Protein AF-A0A2A3XPR5-F1 (afdb_monomer_lite)

Sequence (149 aa):
MEDESQNAAEVVTDEPSGTPIRPAGILAFVLEVALLCAAGLWAIKFLPLAPVVAVLVFLIPLVVLWGLLLSPQAPWRLGWPIHPVVAHVLFLVGVAALWSAGHGWLAGIMLVLTLVSVVMNWLKRDELASGAVAQRSKRRRPAGRRAAR

Secondary structure (DSSP, 8-state):
--SSSSTTS---------PPP-HHHHHHHHHHHHHHHHHHHHHHHHSSS-HHHHHHHHHHHHHHHHHHHTSTT-SS---TTHHHHHHHHHHHHHHHHHHHHT-HHHHHHHHHHHHHHHHHHHHHHHHHHHHHHHHHHHHHS-S-SSS--

pLDDT: mean 78.7, std 15.23, range [47.53, 96.19]

Structure (mmCIF, N/CA/C/O backbone):
data_AF-A0A2A3XPR5-F1
#
_entry.id   AF-A0A2A3XPR5-F1
#
loop_
_atom_site.group_PDB
_atom_site.id
_atom_site.type_symbol
_atom_site.label_atom_id
_atom_site.label_alt_id
_atom_site.label_comp_id
_atom_site.label_asym_id
_atom_site.label_entity_id
_atom_site.label_seq_id
_atom_site.pdbx_PDB_ins_code
_atom_site.Cartn_x
_atom_site.Cartn_y
_atom_site.Cartn_z
_atom_site.occupancy
_atom_site.B_iso_or_equiv
_atom_site.auth_seq_id
_atom_site.auth_comp_id
_atom_site.auth_asym_id
_atom_site.auth_atom_id
_atom_site.pdbx_PDB_model_num
ATOM 1 N N . MET A 1 1 ? -37.143 56.445 19.173 1.00 49.41 1 MET A N 1
ATOM 2 C CA . MET A 1 1 ? -35.691 56.230 19.363 1.00 49.41 1 MET A CA 1
ATOM 3 C C . MET A 1 1 ? -35.522 54.900 20.090 1.00 49.41 1 MET A C 1
ATOM 5 O O . MET A 1 1 ? -34.962 54.848 21.170 1.00 49.41 1 MET A O 1
ATOM 9 N N . GLU A 1 2 ? -36.114 53.846 19.525 1.00 50.62 2 GLU A N 1
ATOM 10 C CA . GLU A 1 2 ? -36.258 52.517 20.133 1.00 50.62 2 GLU A CA 1
ATOM 11 C C . GLU A 1 2 ? -36.390 51.511 18.982 1.00 50.62 2 GLU A C 1
ATOM 13 O O . GLU A 1 2 ? -37.461 50.973 18.751 1.00 50.62 2 GLU A O 1
ATOM 18 N N . ASP A 1 3 ? -35.352 51.357 18.160 1.00 54.03 3 ASP A N 1
ATOM 19 C CA . ASP A 1 3 ? -35.363 50.305 17.123 1.00 54.03 3 ASP A CA 1
ATOM 20 C C . ASP A 1 3 ? -33.963 49.766 16.776 1.00 54.03 3 ASP A C 1
ATOM 22 O O . ASP A 1 3 ? -33.776 49.010 15.831 1.00 54.03 3 ASP A O 1
ATOM 26 N N . GLU A 1 4 ? -32.943 50.139 17.555 1.00 54.88 4 GLU A N 1
ATOM 27 C CA . GLU A 1 4 ? -31.546 49.800 17.248 1.00 54.88 4 GLU A CA 1
ATOM 28 C C . GLU A 1 4 ? -31.003 48.647 18.110 1.00 54.88 4 GLU A C 1
ATOM 30 O O . GLU A 1 4 ? -29.965 48.069 17.803 1.00 54.88 4 GLU A O 1
ATOM 35 N N . SER A 1 5 ? -31.709 48.257 19.179 1.00 56.00 5 SER A N 1
ATOM 36 C CA . SER A 1 5 ? -31.222 47.241 20.124 1.00 56.00 5 SER A CA 1
ATOM 37 C C . SER A 1 5 ? -31.599 45.800 19.764 1.00 56.00 5 SER A C 1
ATOM 39 O O . SER A 1 5 ? -31.006 44.877 20.318 1.00 56.00 5 SER A O 1
ATOM 41 N N . GLN A 1 6 ? -32.542 45.579 18.839 1.00 52.81 6 GLN A N 1
ATOM 42 C CA . GLN A 1 6 ? -32.973 44.224 18.459 1.00 52.81 6 GLN A CA 1
ATOM 43 C C . GLN A 1 6 ? -32.230 43.645 17.247 1.00 52.81 6 GLN A C 1
ATOM 45 O O . GLN A 1 6 ? -32.194 42.429 17.097 1.00 52.81 6 GLN A O 1
ATOM 50 N N . ASN A 1 7 ? -31.563 44.468 16.433 1.00 53.66 7 ASN A N 1
ATOM 51 C CA . ASN A 1 7 ? -30.841 43.988 15.246 1.00 53.66 7 ASN A CA 1
ATOM 52 C C . ASN A 1 7 ? -29.390 43.536 15.537 1.00 53.66 7 ASN A C 1
ATOM 54 O O . ASN A 1 7 ? -28.695 43.039 14.659 1.00 53.66 7 ASN A O 1
ATOM 58 N N . ALA A 1 8 ? -28.907 43.705 16.773 1.00 53.66 8 ALA A N 1
ATOM 59 C CA . ALA A 1 8 ? -27.530 43.369 17.151 1.00 53.66 8 ALA A CA 1
ATOM 60 C C . ALA A 1 8 ? -27.373 41.977 17.795 1.00 53.66 8 ALA A C 1
ATOM 62 O O . ALA A 1 8 ? -26.251 41.551 18.065 1.00 53.66 8 ALA A O 1
ATOM 63 N N . ALA A 1 9 ? -28.475 41.270 18.068 1.00 53.41 9 ALA A N 1
ATOM 64 C CA . ALA A 1 9 ? -28.450 40.000 18.799 1.00 53.41 9 ALA A CA 1
ATOM 65 C C . ALA A 1 9 ? -28.427 38.751 17.902 1.00 53.41 9 ALA A C 1
ATOM 67 O O . ALA A 1 9 ? -28.235 37.649 18.409 1.00 53.41 9 ALA A O 1
ATOM 68 N N . GLU A 1 10 ? -28.569 38.905 16.585 1.00 52.66 10 GLU A N 1
ATOM 69 C CA . GLU A 1 10 ? -28.504 37.796 15.630 1.00 52.66 10 GLU A CA 1
ATOM 70 C C . GLU A 1 10 ? -27.228 37.884 14.786 1.00 52.66 10 GLU A C 1
ATOM 72 O O . GLU A 1 10 ? -27.230 37.790 13.562 1.00 52.66 10 GLU A O 1
ATOM 77 N N . VAL A 1 11 ? -26.083 38.051 15.454 1.00 59.59 11 VAL A N 1
ATOM 78 C CA . VAL A 1 11 ? -24.826 37.579 14.870 1.00 59.59 11 VAL A CA 1
ATOM 79 C C . VAL A 1 11 ? -24.887 36.062 14.968 1.00 59.59 11 VAL A C 1
ATOM 81 O O . VAL A 1 11 ? -24.440 35.467 15.949 1.00 59.59 11 VAL A O 1
ATOM 84 N N . VAL A 1 12 ? -25.519 35.453 13.963 1.00 62.78 12 VAL A N 1
ATOM 85 C CA . VAL A 1 12 ? -25.353 34.043 13.626 1.00 62.78 12 VAL A CA 1
ATOM 86 C C . VAL A 1 12 ? -23.853 33.823 13.510 1.00 62.78 12 VAL A C 1
ATOM 88 O O . VAL A 1 12 ? -23.223 34.148 12.506 1.00 62.78 12 VAL A O 1
ATOM 91 N N . THR A 1 13 ? -23.247 33.337 14.587 1.00 59.00 13 THR A N 1
ATOM 92 C CA . THR A 1 13 ? -21.937 32.720 14.516 1.00 59.00 13 THR A CA 1
ATOM 93 C C . THR A 1 13 ? -22.157 31.447 13.721 1.00 59.00 13 THR A C 1
ATOM 95 O O . THR A 1 13 ? -22.525 30.416 14.285 1.00 59.00 13 THR A O 1
ATOM 98 N N . ASP A 1 14 ? -22.009 31.549 12.401 1.00 55.69 14 ASP A N 1
ATOM 99 C CA . ASP A 1 14 ? -21.759 30.402 11.546 1.00 55.69 14 ASP A CA 1
ATOM 100 C C . ASP A 1 14 ? -20.488 29.747 12.091 1.00 55.69 14 ASP A C 1
ATOM 102 O O . ASP A 1 14 ? -19.361 30.112 11.750 1.00 55.69 14 ASP A O 1
ATOM 106 N N . GLU A 1 15 ? -20.674 28.817 13.028 1.00 64.56 15 GLU A N 1
ATOM 107 C CA . GLU A 1 15 ? -19.675 27.823 13.377 1.00 64.56 15 GLU A CA 1
ATOM 108 C C . GLU A 1 15 ? -19.182 27.266 12.040 1.00 64.56 15 GLU A C 1
ATOM 110 O O . GLU A 1 15 ? -20.003 26.750 11.268 1.00 64.56 15 GLU A O 1
ATOM 115 N N . PRO A 1 16 ? -17.887 27.398 11.699 1.00 58.69 16 PRO A N 1
ATOM 116 C CA . PRO A 1 16 ? -17.394 26.851 10.455 1.00 58.69 16 PRO A CA 1
ATOM 117 C C . PRO A 1 16 ? -17.684 25.355 10.503 1.00 58.69 16 PRO A C 1
ATOM 119 O O . PRO A 1 16 ? -17.057 24.608 11.254 1.00 58.69 16 PRO A O 1
ATOM 122 N N . SER A 1 17 ? -18.642 24.915 9.688 1.00 59.72 17 SER A N 1
ATOM 123 C CA . SER A 1 17 ? -19.039 23.519 9.489 1.00 59.72 17 SER A CA 1
ATOM 124 C C . SER A 1 17 ? -17.949 22.740 8.741 1.00 59.72 17 SER A C 1
ATOM 126 O O . SER A 1 17 ? -18.209 21.892 7.888 1.00 59.72 17 SER A O 1
ATOM 128 N N . GLY A 1 18 ? -16.687 23.029 9.060 1.00 59.81 18 GLY A N 1
ATOM 129 C CA . GLY A 1 18 ? -15.532 22.295 8.608 1.00 59.81 18 GLY A CA 1
ATOM 130 C C . GLY A 1 18 ? -15.655 20.879 9.131 1.00 59.81 18 GLY A C 1
ATOM 131 O O . GLY A 1 18 ? -15.561 20.628 10.332 1.00 59.81 18 GLY A O 1
ATOM 132 N N . THR A 1 19 ? -15.873 19.938 8.218 1.00 69.69 19 THR A N 1
ATOM 133 C CA . THR A 1 19 ? -15.762 18.513 8.512 1.00 69.69 19 THR A CA 1
ATOM 134 C C . THR A 1 19 ? -14.458 18.283 9.275 1.00 69.69 19 THR A C 1
ATOM 136 O O . THR A 1 19 ? -13.395 18.592 8.725 1.00 69.69 19 THR A O 1
ATOM 139 N N . PRO A 1 20 ? -14.497 17.773 10.521 1.00 72.44 20 PRO A N 1
ATOM 140 C CA . PRO A 1 20 ? -13.293 17.606 11.313 1.00 72.44 20 PRO A CA 1
ATOM 141 C C . PRO A 1 20 ? -12.348 16.687 10.551 1.00 72.44 20 PRO A C 1
ATOM 143 O O . PRO A 1 20 ? -12.686 15.536 10.252 1.00 72.44 20 PRO A O 1
ATOM 146 N N . ILE A 1 21 ? -11.178 17.216 10.199 1.00 73.69 21 ILE A N 1
ATOM 147 C CA . ILE A 1 21 ? -10.156 16.466 9.485 1.00 73.69 21 ILE A CA 1
ATOM 148 C C . ILE A 1 21 ? -9.782 15.267 10.351 1.00 73.69 21 ILE A C 1
ATOM 150 O O . ILE A 1 21 ? -9.296 15.410 11.472 1.00 73.69 21 ILE A O 1
ATOM 154 N N . ARG A 1 22 ? -10.027 14.059 9.841 1.00 82.44 22 ARG A N 1
ATOM 155 C CA . ARG A 1 22 ? -9.678 12.825 10.545 1.00 82.44 22 ARG A CA 1
ATOM 156 C C . ARG A 1 22 ? -8.251 12.443 10.149 1.00 82.44 22 ARG A C 1
ATOM 158 O O . ARG A 1 22 ? -8.079 11.934 9.041 1.00 82.44 22 ARG A O 1
ATOM 165 N N . PRO A 1 23 ? -7.239 12.609 11.021 1.00 81.56 23 PRO A N 1
ATOM 166 C CA . PRO A 1 23 ? -5.838 12.358 10.663 1.00 81.56 23 PRO A CA 1
ATOM 167 C C . PRO A 1 23 ? -5.603 10.919 10.182 1.00 81.56 23 PRO A C 1
ATOM 169 O O . PRO A 1 23 ? -4.871 10.697 9.225 1.00 81.56 23 PRO A O 1
ATOM 172 N N . ALA A 1 24 ? -6.312 9.947 10.767 1.00 81.44 24 ALA A N 1
ATOM 173 C CA . ALA A 1 24 ? -6.271 8.552 10.325 1.00 81.44 24 ALA A CA 1
ATOM 174 C C . ALA A 1 24 ? -6.757 8.352 8.874 1.00 81.44 24 ALA A C 1
ATOM 176 O O . ALA A 1 24 ? -6.264 7.469 8.182 1.00 81.44 24 ALA A O 1
ATOM 177 N N . GLY A 1 25 ? -7.714 9.165 8.407 1.00 81.56 25 GLY A N 1
ATOM 178 C CA . GLY A 1 25 ? -8.205 9.106 7.028 1.00 81.56 25 GLY A CA 1
ATOM 179 C C . GLY A 1 25 ? -7.191 9.663 6.032 1.00 81.56 25 GLY A C 1
ATOM 180 O O . GLY A 1 25 ? -6.960 9.053 4.995 1.00 81.56 25 GLY A O 1
ATOM 181 N N . ILE A 1 26 ? -6.527 10.769 6.384 1.00 86.06 26 ILE A N 1
ATOM 182 C CA . ILE A 1 26 ? -5.437 11.326 5.570 1.00 86.06 26 ILE A CA 1
ATOM 183 C C . ILE A 1 26 ? -4.286 10.326 5.469 1.00 86.06 26 ILE A C 1
ATOM 185 O O . ILE A 1 26 ? -3.808 10.054 4.373 1.00 86.06 26 ILE A O 1
ATOM 189 N N . LEU A 1 27 ? -3.857 9.752 6.596 1.00 87.88 27 LEU A N 1
ATOM 190 C CA . LEU A 1 27 ? -2.761 8.784 6.607 1.00 87.88 27 LEU A CA 1
ATOM 191 C C . LEU A 1 27 ? -3.083 7.546 5.761 1.00 87.88 27 LEU A C 1
ATOM 193 O O . LEU A 1 27 ? -2.223 7.075 5.020 1.00 87.88 27 LEU A O 1
ATOM 197 N N . ALA A 1 28 ? -4.3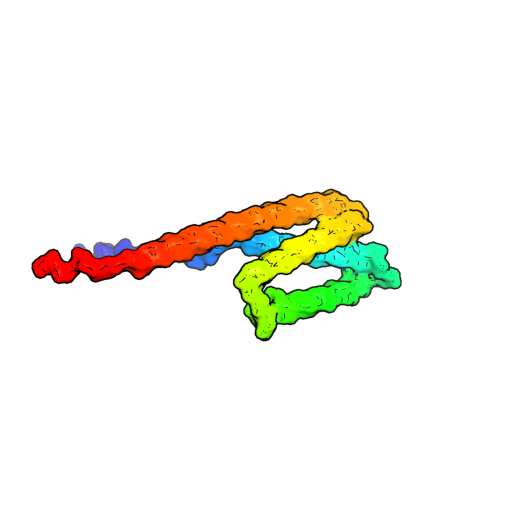18 7.042 5.840 1.00 86.06 28 ALA A N 1
ATOM 198 C CA . ALA A 1 28 ? -4.766 5.929 5.011 1.00 86.06 28 ALA A CA 1
ATOM 199 C C . ALA A 1 28 ? -4.696 6.273 3.516 1.00 86.06 28 ALA A C 1
ATOM 201 O O . ALA A 1 28 ? -4.130 5.502 2.750 1.00 86.06 28 ALA A O 1
ATOM 202 N N . PHE A 1 29 ? -5.175 7.453 3.119 1.00 86.50 29 PHE A N 1
ATOM 203 C CA . PHE A 1 29 ? -5.088 7.915 1.733 1.00 86.50 29 PHE A CA 1
ATOM 204 C C . PHE A 1 29 ? -3.635 8.041 1.246 1.00 86.50 29 PHE A C 1
ATOM 206 O O . PHE A 1 29 ? -3.296 7.581 0.158 1.00 86.50 29 PHE A O 1
ATOM 213 N N . VAL A 1 30 ? -2.745 8.608 2.066 1.00 91.38 30 VAL A N 1
ATOM 214 C CA . VAL A 1 30 ? -1.312 8.704 1.738 1.00 91.38 30 VAL A CA 1
ATOM 215 C C . VAL A 1 30 ? -0.700 7.316 1.534 1.00 91.38 30 VAL A C 1
ATOM 217 O O . VAL A 1 30 ? 0.057 7.114 0.585 1.00 91.38 30 VAL A O 1
ATOM 220 N N . LEU A 1 31 ? -1.043 6.348 2.387 1.00 90.56 31 LEU A N 1
ATOM 221 C CA . LEU A 1 31 ? -0.586 4.963 2.254 1.00 90.56 31 LEU A CA 1
ATOM 222 C C . LEU A 1 31 ? -1.162 4.261 1.017 1.00 90.56 31 LEU A C 1
ATOM 224 O O . LEU A 1 31 ? -0.449 3.482 0.389 1.00 90.56 31 LEU A O 1
ATOM 228 N N . GLU A 1 32 ? -2.405 4.550 0.629 1.00 90.56 32 GLU A N 1
ATOM 229 C CA . GLU A 1 32 ? -3.001 4.046 -0.616 1.00 90.56 32 GLU A CA 1
ATOM 230 C C . GLU A 1 32 ? -2.254 4.567 -1.846 1.00 90.56 32 GLU A C 1
ATOM 232 O O . GLU A 1 32 ? -1.858 3.781 -2.708 1.00 90.56 32 GLU A O 1
ATOM 237 N N . VAL A 1 33 ? -1.980 5.872 -1.908 1.00 90.75 33 VAL A N 1
ATOM 238 C CA . VAL A 1 33 ? -1.193 6.460 -3.004 1.00 90.75 33 VAL A CA 1
ATOM 239 C C . VAL A 1 33 ? 0.221 5.874 -3.026 1.00 90.75 33 VAL A C 1
ATOM 241 O O . VAL A 1 33 ? 0.716 5.494 -4.088 1.00 90.75 33 VAL A O 1
ATOM 244 N N . ALA A 1 34 ? 0.859 5.730 -1.860 1.00 91.69 34 ALA A N 1
ATOM 245 C CA . ALA A 1 34 ? 2.177 5.110 -1.747 1.00 91.69 34 ALA A CA 1
ATOM 246 C C . ALA A 1 34 ? 2.176 3.655 -2.239 1.00 91.69 34 ALA A C 1
ATOM 248 O O . ALA A 1 34 ? 3.099 3.245 -2.941 1.00 91.69 34 ALA A O 1
ATOM 249 N N . LEU A 1 35 ? 1.128 2.889 -1.926 1.00 92.62 35 LEU A N 1
ATOM 250 C CA . LEU A 1 35 ? 0.954 1.517 -2.393 1.00 92.62 35 LEU A CA 1
ATOM 251 C C . LEU A 1 35 ? 0.782 1.440 -3.915 1.00 92.62 35 LEU A C 1
ATOM 253 O O . LEU A 1 35 ? 1.399 0.586 -4.549 1.00 92.62 35 LEU A O 1
ATOM 257 N N . LEU A 1 36 ? -0.017 2.326 -4.514 1.00 92.69 36 LEU A N 1
ATOM 258 C CA . LEU A 1 36 ? -0.189 2.378 -5.971 1.00 92.69 36 LEU A CA 1
ATOM 259 C C . LEU A 1 36 ? 1.130 2.730 -6.673 1.00 92.69 36 LEU A C 1
ATOM 261 O O . LEU A 1 36 ? 1.495 2.099 -7.665 1.00 92.69 36 LEU A O 1
ATOM 265 N N . CYS A 1 37 ? 1.897 3.670 -6.119 1.00 91.94 37 CYS A N 1
ATOM 266 C CA . CYS A 1 37 ? 3.245 3.973 -6.600 1.00 91.94 37 CYS A CA 1
ATOM 267 C C . CYS A 1 37 ? 4.190 2.771 -6.457 1.00 91.94 37 CYS A C 1
ATOM 269 O O . CYS A 1 37 ? 4.909 2.445 -7.400 1.00 91.94 37 CYS A O 1
ATOM 271 N N . ALA A 1 38 ? 4.171 2.083 -5.311 1.00 93.69 38 ALA A N 1
ATOM 272 C CA . ALA A 1 38 ? 4.965 0.878 -5.072 1.00 93.69 38 ALA A CA 1
ATOM 273 C C . ALA A 1 38 ? 4.661 -0.216 -6.103 1.00 93.69 38 ALA A C 1
ATOM 275 O O . ALA A 1 38 ? 5.578 -0.778 -6.701 1.00 93.69 38 ALA A O 1
ATOM 276 N N . ALA A 1 39 ? 3.376 -0.470 -6.349 1.00 93.06 39 ALA A N 1
ATOM 277 C CA . ALA A 1 39 ? 2.894 -1.410 -7.351 1.00 93.06 39 ALA A CA 1
ATOM 278 C C . ALA A 1 39 ? 3.355 -1.030 -8.767 1.00 93.06 39 ALA A C 1
ATOM 280 O O . ALA A 1 39 ? 3.842 -1.887 -9.500 1.00 93.06 39 ALA A O 1
ATOM 281 N N . GLY A 1 40 ? 3.266 0.251 -9.138 1.00 92.19 40 GLY A N 1
ATOM 282 C CA . GLY A 1 40 ? 3.738 0.752 -10.431 1.00 92.19 40 GLY A CA 1
ATOM 283 C C . GLY A 1 40 ? 5.250 0.589 -10.621 1.00 92.19 40 GLY A C 1
ATOM 284 O O . GLY A 1 40 ? 5.691 0.073 -11.646 1.00 92.19 40 GLY A O 1
ATOM 285 N N . LEU A 1 41 ? 6.054 0.964 -9.622 1.00 93.00 41 LEU A N 1
ATOM 286 C CA . LEU A 1 41 ? 7.514 0.803 -9.663 1.00 93.00 41 LEU A CA 1
ATOM 287 C C . LEU A 1 41 ? 7.928 -0.669 -9.731 1.00 93.00 41 LEU A C 1
ATOM 289 O O . LEU A 1 41 ? 8.862 -1.025 -10.450 1.00 93.00 41 LEU A O 1
ATOM 293 N N . TRP A 1 42 ? 7.222 -1.532 -9.004 1.00 95.75 42 TRP A N 1
ATOM 294 C CA . TRP A 1 42 ? 7.432 -2.972 -9.064 1.00 95.75 42 TRP A CA 1
ATOM 295 C C . TRP A 1 42 ? 7.090 -3.528 -10.452 1.00 95.75 42 TRP A C 1
ATOM 297 O O . TRP A 1 42 ? 7.902 -4.238 -11.044 1.00 95.75 42 TRP A O 1
ATOM 307 N N . ALA A 1 43 ? 5.946 -3.134 -11.016 1.00 93.50 43 ALA A N 1
ATOM 308 C CA . ALA A 1 43 ? 5.516 -3.526 -12.355 1.00 93.50 43 ALA A CA 1
ATOM 309 C C . ALA A 1 43 ? 6.554 -3.151 -13.424 1.00 93.50 43 ALA A C 1
ATOM 311 O O . ALA A 1 43 ? 6.936 -4.003 -14.220 1.00 93.50 43 ALA A O 1
ATOM 312 N N . ILE A 1 44 ? 7.070 -1.917 -13.399 1.00 94.06 44 ILE A N 1
ATOM 313 C CA . ILE A 1 44 ? 8.106 -1.450 -14.339 1.00 94.06 44 ILE A CA 1
ATOM 314 C C . ILE A 1 44 ? 9.373 -2.307 -14.259 1.00 94.06 44 ILE A C 1
ATOM 316 O O . ILE A 1 44 ? 10.007 -2.558 -15.280 1.00 94.06 44 ILE A O 1
ATOM 320 N N . LYS A 1 45 ? 9.762 -2.749 -13.060 1.00 93.50 45 LYS A N 1
ATOM 321 C CA . LYS A 1 45 ? 10.991 -3.526 -12.878 1.00 93.50 45 LYS A CA 1
ATOM 322 C C . LYS A 1 45 ? 10.858 -4.976 -13.338 1.00 93.50 45 LYS A C 1
ATOM 324 O O . LYS A 1 45 ? 11.817 -5.529 -13.869 1.00 93.50 45 LYS A O 1
ATOM 329 N N . PHE A 1 46 ? 9.720 -5.609 -13.063 1.00 93.00 46 PHE A N 1
ATOM 330 C CA . PHE A 1 46 ? 9.573 -7.062 -13.194 1.00 93.00 46 PHE A CA 1
ATOM 331 C C . PHE A 1 46 ? 8.800 -7.510 -14.437 1.00 93.00 46 PHE A C 1
ATOM 333 O O . PHE A 1 46 ? 8.924 -8.670 -14.828 1.00 93.00 46 PHE A O 1
ATOM 340 N N . LEU A 1 47 ? 8.024 -6.632 -15.079 1.00 91.50 47 LEU A N 1
ATOM 341 C CA . LEU A 1 47 ? 7.328 -6.969 -16.321 1.00 91.50 47 LEU A CA 1
ATOM 342 C C . LEU A 1 47 ? 8.208 -6.631 -17.533 1.00 91.50 47 LEU A C 1
ATOM 344 O O . LEU A 1 47 ? 8.659 -5.492 -17.653 1.00 91.50 47 LEU A O 1
ATOM 348 N N . PRO A 1 48 ? 8.404 -7.565 -18.482 1.00 92.00 48 PRO A N 1
ATOM 349 C CA . PRO A 1 48 ? 9.167 -7.330 -19.708 1.00 92.00 48 PRO A CA 1
ATOM 350 C C . PRO A 1 48 ? 8.326 -6.570 -20.751 1.00 92.00 48 PRO A C 1
ATOM 352 O O . PRO A 1 48 ? 8.136 -7.022 -21.877 1.00 92.00 48 PRO A O 1
ATOM 355 N N . LEU A 1 49 ? 7.760 -5.430 -20.360 1.00 94.00 49 LEU A N 1
ATOM 356 C CA . LEU A 1 49 ? 6.892 -4.584 -21.178 1.00 94.00 49 LEU A CA 1
ATOM 357 C C . LEU A 1 49 ? 7.417 -3.144 -21.171 1.00 94.00 49 LEU A C 1
ATOM 359 O O . LEU A 1 49 ? 8.220 -2.763 -20.321 1.00 94.00 49 LEU A O 1
ATOM 363 N N . ALA A 1 50 ? 6.930 -2.312 -22.094 1.00 94.81 50 ALA A N 1
ATOM 364 C CA . ALA A 1 50 ? 7.183 -0.874 -22.022 1.00 94.81 50 ALA A CA 1
ATOM 365 C C . ALA A 1 50 ? 6.666 -0.312 -20.676 1.00 94.81 50 ALA A C 1
ATOM 367 O O . ALA A 1 50 ? 5.578 -0.715 -20.255 1.00 94.81 50 ALA A O 1
ATOM 368 N N . PRO A 1 51 ? 7.367 0.639 -20.023 1.00 91.50 51 PRO A N 1
ATOM 369 C CA . PRO A 1 51 ? 7.038 1.079 -18.662 1.00 91.50 51 PRO A CA 1
ATOM 370 C C . PRO A 1 51 ? 5.576 1.495 -18.474 1.00 91.50 51 PRO A C 1
ATOM 372 O O . PRO A 1 51 ? 4.920 1.066 -17.530 1.00 91.50 51 PRO A O 1
ATOM 375 N N . VAL A 1 52 ? 5.031 2.270 -19.417 1.00 94.12 52 VAL A N 1
ATOM 376 C CA . VAL A 1 52 ? 3.626 2.708 -19.384 1.00 94.12 52 VAL A CA 1
ATOM 377 C C . VAL A 1 52 ? 2.671 1.515 -19.469 1.00 94.12 52 VAL A C 1
ATOM 379 O O . VAL A 1 52 ? 1.705 1.438 -18.715 1.00 94.12 52 VAL A O 1
ATOM 382 N N . VAL A 1 53 ? 2.956 0.552 -20.348 1.00 93.56 53 VAL A N 1
ATOM 383 C CA . VAL A 1 53 ? 2.122 -0.644 -20.536 1.00 93.56 53 VAL A CA 1
ATOM 384 C C . VAL A 1 53 ? 2.179 -1.543 -19.301 1.00 93.56 53 VAL A C 1
ATOM 386 O O . VAL A 1 53 ? 1.135 -2.002 -18.848 1.00 93.56 53 VAL A O 1
ATOM 389 N N . ALA A 1 54 ? 3.364 -1.744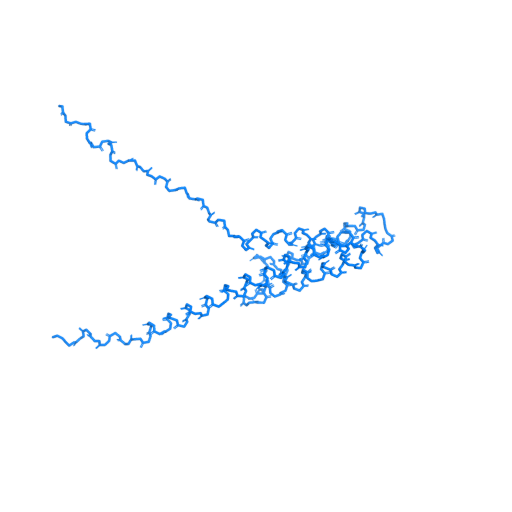 -18.717 1.00 92.69 54 ALA A N 1
ATOM 390 C CA . ALA A 1 54 ? 3.545 -2.509 -17.483 1.00 92.69 54 ALA A CA 1
ATOM 391 C C . ALA A 1 54 ? 2.691 -1.947 -16.337 1.00 92.69 54 ALA A C 1
ATOM 393 O O . ALA A 1 54 ? 1.969 -2.690 -15.672 1.00 92.69 54 ALA A O 1
ATOM 394 N N . VAL A 1 55 ? 2.728 -0.623 -16.150 1.00 92.62 55 VAL A N 1
ATOM 395 C CA . VAL A 1 55 ? 1.932 0.072 -15.131 1.00 92.62 55 VAL A CA 1
ATOM 396 C C . VAL A 1 55 ? 0.440 -0.105 -15.386 1.00 92.62 55 VAL A C 1
ATOM 398 O O . VAL A 1 55 ? -0.281 -0.480 -14.467 1.00 92.62 55 VAL A O 1
ATOM 401 N N . LEU A 1 56 ? -0.035 0.126 -16.614 1.00 93.44 56 LEU A N 1
ATOM 402 C CA . LEU A 1 56 ? -1.460 0.012 -16.938 1.00 93.44 56 LEU A CA 1
ATOM 403 C C . LEU A 1 56 ? -1.978 -1.416 -16.738 1.00 93.44 56 LEU A C 1
ATOM 405 O O . LEU A 1 56 ? -2.994 -1.613 -16.073 1.00 93.44 56 LEU A O 1
ATOM 409 N N . VAL A 1 57 ? -1.261 -2.414 -17.260 1.00 92.88 57 VAL A N 1
ATOM 410 C CA . VAL A 1 57 ? -1.650 -3.829 -17.163 1.00 92.88 57 VAL A CA 1
ATOM 411 C C . VAL A 1 57 ? -1.676 -4.311 -15.714 1.00 92.88 57 VAL A C 1
ATOM 413 O O . VAL A 1 57 ? -2.495 -5.161 -15.385 1.00 92.88 57 VAL A O 1
ATOM 416 N N . PHE A 1 58 ? -0.825 -3.773 -14.837 1.00 91.88 58 PHE A N 1
A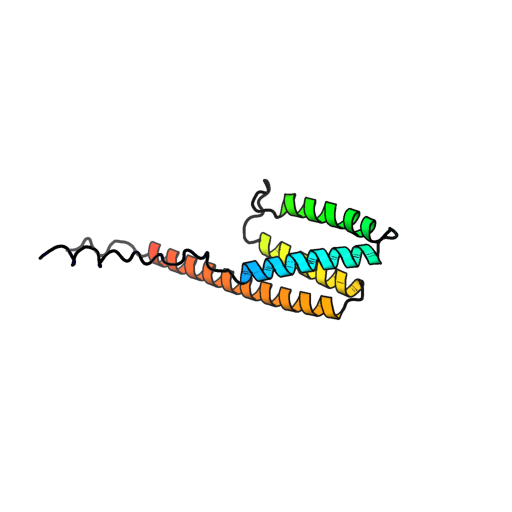TOM 417 C CA . PHE A 1 58 ? -0.786 -4.178 -13.432 1.00 91.88 58 PHE A CA 1
ATOM 418 C C . PHE A 1 58 ? -1.745 -3.377 -12.538 1.00 91.88 58 PHE A C 1
ATOM 420 O O . PHE A 1 58 ? -2.473 -3.957 -11.731 1.00 91.88 58 PHE A O 1
ATOM 427 N N . LEU A 1 59 ? -1.783 -2.047 -12.680 1.00 91.94 59 LEU A N 1
ATOM 428 C CA . LEU A 1 59 ? -2.594 -1.181 -11.820 1.00 91.94 59 LEU A CA 1
ATOM 429 C C . LEU A 1 59 ? -4.082 -1.244 -12.141 1.00 91.94 59 LEU A C 1
ATOM 431 O O . LEU A 1 59 ? -4.879 -1.173 -11.210 1.00 91.94 59 LEU A O 1
ATOM 435 N N . ILE A 1 60 ? -4.485 -1.386 -13.408 1.00 91.69 60 ILE A N 1
ATOM 436 C CA . ILE A 1 60 ? -5.915 -1.429 -13.752 1.00 91.69 60 ILE A CA 1
ATOM 437 C C . ILE A 1 60 ? -6.604 -2.616 -13.057 1.00 91.69 60 ILE A C 1
ATOM 439 O O . ILE A 1 60 ? -7.572 -2.375 -12.333 1.00 91.69 60 ILE A O 1
ATOM 443 N N . PRO A 1 61 ? -6.117 -3.870 -13.169 1.00 88.31 61 PRO A N 1
ATOM 444 C CA . PRO A 1 61 ? -6.707 -4.990 -12.438 1.00 88.31 61 PRO A CA 1
ATOM 445 C C . PRO A 1 61 ? -6.661 -4.799 -10.924 1.00 88.31 61 PRO A C 1
ATOM 447 O O . PRO A 1 61 ? -7.634 -5.125 -10.250 1.00 88.31 61 PRO A O 1
ATOM 450 N N . LEU A 1 62 ? -5.567 -4.245 -10.389 1.00 87.69 62 LEU A N 1
ATOM 451 C CA . LEU A 1 62 ? -5.424 -3.994 -8.956 1.00 87.69 62 LEU A CA 1
ATOM 452 C C . LEU A 1 62 ? -6.490 -3.014 -8.446 1.00 87.69 62 LEU A C 1
ATOM 454 O O . LEU A 1 62 ? -7.159 -3.305 -7.460 1.00 87.69 62 LEU A O 1
ATOM 458 N N . VAL A 1 63 ? -6.686 -1.885 -9.133 1.00 86.31 63 VAL A N 1
ATOM 459 C CA . VAL A 1 63 ? -7.687 -0.865 -8.781 1.00 86.31 63 VAL A CA 1
ATOM 460 C C . VAL A 1 63 ? -9.106 -1.394 -8.973 1.00 86.31 63 VAL A C 1
ATOM 462 O O . VAL A 1 63 ? -9.968 -1.127 -8.141 1.00 86.31 63 VAL A O 1
ATOM 465 N N . VAL A 1 64 ? -9.361 -2.181 -10.022 1.00 85.06 64 VAL A N 1
ATOM 466 C CA . VAL A 1 64 ? -10.671 -2.816 -10.245 1.00 85.06 64 VAL A CA 1
ATOM 467 C C . VAL A 1 64 ? -10.985 -3.819 -9.135 1.00 85.06 64 VAL A C 1
ATOM 469 O O . VAL A 1 64 ? -12.063 -3.756 -8.544 1.00 85.06 64 VAL A O 1
ATOM 472 N N . LEU A 1 65 ? -10.041 -4.703 -8.798 1.00 80.38 65 LEU A N 1
ATOM 473 C CA . LEU A 1 65 ? -10.177 -5.654 -7.692 1.00 80.38 65 LEU A CA 1
ATOM 474 C C . LEU A 1 65 ? -10.426 -4.913 -6.372 1.00 80.38 65 LEU A C 1
ATOM 476 O O . LEU A 1 65 ? -11.310 -5.279 -5.600 1.00 80.38 65 LEU A O 1
ATOM 480 N N . TRP A 1 66 ? -9.703 -3.818 -6.143 1.00 78.25 66 TRP A N 1
ATOM 481 C CA . TRP A 1 66 ? -9.881 -2.975 -4.966 1.00 78.25 66 TRP A CA 1
ATOM 482 C C . TRP A 1 66 ? -11.264 -2.319 -4.915 1.00 78.25 66 TRP A C 1
ATOM 484 O O . TRP A 1 66 ? -11.941 -2.374 -3.889 1.00 78.25 66 TRP A O 1
ATOM 494 N N . GLY A 1 67 ? -11.711 -1.730 -6.025 1.00 74.12 67 GLY A N 1
ATOM 495 C CA . GLY A 1 67 ? -13.022 -1.095 -6.148 1.00 74.12 67 GLY A CA 1
ATOM 496 C C . GLY A 1 67 ? -14.176 -2.079 -5.953 1.00 74.12 67 GLY A C 1
ATOM 497 O O . GLY A 1 67 ? -15.205 -1.708 -5.396 1.00 74.12 67 GLY A O 1
ATOM 498 N N . LEU A 1 68 ? -13.992 -3.343 -6.340 1.00 69.88 68 LEU A N 1
ATOM 499 C CA . LEU A 1 68 ? -14.993 -4.396 -6.175 1.00 69.88 68 LEU A CA 1
ATOM 500 C C . LEU A 1 68 ? -15.038 -4.990 -4.759 1.00 69.88 68 LEU A C 1
ATOM 502 O O . LEU A 1 68 ? -16.126 -5.337 -4.307 1.00 69.88 68 LEU A O 1
ATOM 506 N N . LEU A 1 69 ? -13.901 -5.119 -4.059 1.00 65.50 69 LEU A N 1
ATOM 507 C CA . LEU A 1 69 ? -13.838 -5.789 -2.745 1.00 65.50 69 LEU A CA 1
ATOM 508 C C . LEU A 1 69 ? -13.784 -4.844 -1.536 1.00 65.50 69 LEU A C 1
ATOM 510 O O . LEU A 1 69 ? -14.297 -5.184 -0.471 1.00 65.50 69 LEU A O 1
ATOM 514 N N . LEU A 1 70 ? -13.119 -3.695 -1.660 1.00 63.94 70 LEU A N 1
ATOM 515 C CA . LEU A 1 70 ? -12.777 -2.820 -0.530 1.00 63.94 70 LEU A CA 1
ATOM 516 C C . LEU A 1 70 ? -13.479 -1.456 -0.578 1.00 63.94 70 LEU A C 1
ATOM 518 O O . LEU A 1 70 ? -13.400 -0.709 0.401 1.00 63.94 70 LEU A O 1
ATOM 522 N N . SER A 1 71 ? -14.184 -1.131 -1.667 1.00 60.41 71 SER A N 1
ATOM 523 C CA . SER A 1 71 ? -14.973 0.102 -1.770 1.00 60.41 71 SER A CA 1
ATOM 524 C C . SER A 1 71 ? -16.145 0.112 -0.775 1.00 60.41 71 SER A C 1
ATOM 526 O O . SER A 1 71 ? -16.819 -0.906 -0.607 1.00 60.41 71 SER A O 1
ATOM 528 N N . PRO A 1 72 ? -16.471 1.260 -0.150 1.00 54.09 72 PRO A N 1
ATOM 529 C CA . PRO A 1 72 ? -17.637 1.397 0.727 1.00 54.09 72 PRO A CA 1
ATOM 530 C C . PRO A 1 72 ? -18.981 1.131 0.025 1.00 54.09 72 PRO A C 1
ATOM 532 O O . PRO A 1 72 ? -19.966 0.857 0.709 1.00 54.09 72 PRO A O 1
ATOM 535 N N . GLN A 1 73 ? -19.022 1.184 -1.313 1.00 51.47 73 GLN A N 1
ATOM 536 C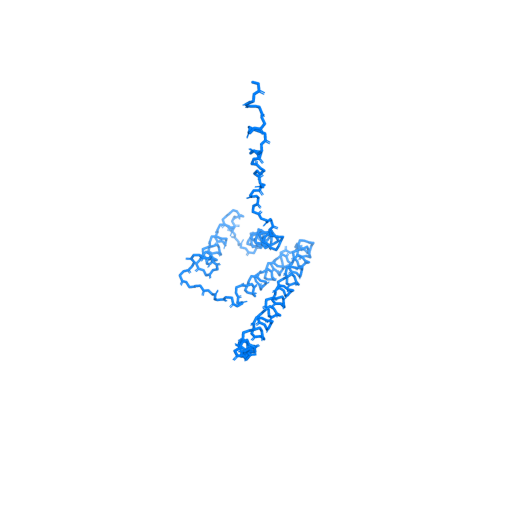 CA . GLN A 1 73 ? -20.193 0.833 -2.128 1.00 51.47 73 GLN A CA 1
ATOM 537 C C . GLN A 1 73 ? -20.135 -0.589 -2.708 1.00 51.47 73 GLN A C 1
ATOM 539 O O . GLN A 1 73 ? -20.996 -0.964 -3.503 1.00 51.47 73 GLN A O 1
ATOM 544 N N . ALA A 1 74 ? -19.137 -1.394 -2.330 1.00 54.62 74 ALA A N 1
ATOM 545 C CA . ALA A 1 74 ? -19.040 -2.769 -2.790 1.00 54.62 74 ALA A CA 1
ATOM 546 C C . ALA A 1 74 ? -20.257 -3.582 -2.304 1.00 54.62 74 ALA A C 1
ATOM 548 O O . ALA A 1 74 ? -20.572 -3.561 -1.107 1.00 54.62 74 ALA A O 1
ATOM 549 N N . PRO A 1 75 ? -20.918 -4.351 -3.190 1.00 53.91 75 PRO A N 1
ATOM 550 C CA . PRO A 1 75 ? -22.034 -5.214 -2.802 1.00 53.91 75 PRO A CA 1
ATOM 551 C C . PRO A 1 75 ? -21.598 -6.279 -1.782 1.00 53.91 75 PRO A C 1
ATOM 553 O O . PRO A 1 75 ? -22.408 -6.752 -0.989 1.00 53.91 75 PRO A O 1
ATOM 556 N N . TRP A 1 76 ? -20.307 -6.629 -1.761 1.00 55.88 76 TRP A N 1
ATOM 557 C CA . TRP A 1 76 ? -19.696 -7.560 -0.813 1.00 55.88 76 TRP A CA 1
ATOM 558 C C . TRP A 1 76 ? -18.963 -6.793 0.291 1.00 55.88 76 TRP A C 1
ATOM 560 O O . TRP A 1 76 ? -17.738 -6.811 0.388 1.00 55.88 76 TRP A O 1
ATOM 570 N N . ARG A 1 77 ? -19.717 -6.074 1.128 1.00 52.91 77 ARG A N 1
ATOM 571 C CA . ARG A 1 77 ? -19.153 -5.338 2.269 1.00 52.91 77 ARG A CA 1
ATOM 572 C C . ARG A 1 77 ? -18.438 -6.295 3.224 1.00 52.91 77 ARG A C 1
ATOM 574 O O . ARG A 1 77 ? -19.083 -7.023 3.980 1.00 52.91 77 ARG A O 1
ATOM 581 N N . LEU A 1 78 ? -17.109 -6.229 3.263 1.00 55.88 78 LEU A N 1
ATOM 582 C CA . LEU A 1 78 ? -16.340 -6.808 4.359 1.00 55.88 78 LEU A CA 1
ATOM 583 C C . LEU A 1 78 ? -16.647 -6.022 5.640 1.00 55.88 78 LEU A C 1
ATOM 585 O O . LEU A 1 78 ? -16.351 -4.831 5.752 1.00 55.88 78 LEU A O 1
ATOM 589 N N . GLY A 1 79 ? -17.285 -6.686 6.603 1.00 57.12 79 GLY A N 1
ATOM 590 C CA . GLY A 1 79 ? -17.625 -6.091 7.890 1.00 57.12 79 GLY A CA 1
ATOM 591 C C . GLY A 1 79 ? -16.388 -5.594 8.642 1.00 57.12 79 GLY A C 1
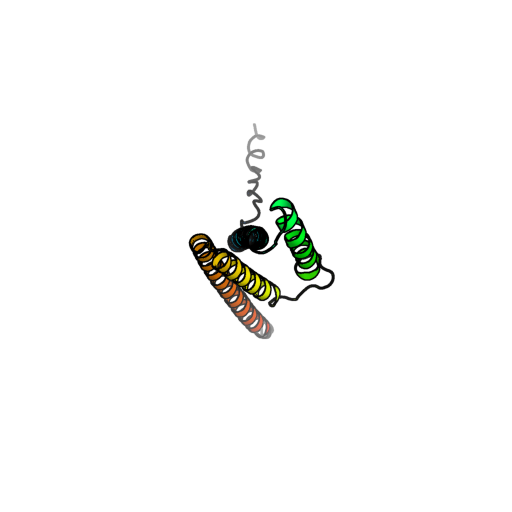ATOM 592 O O . GLY A 1 79 ? -15.305 -6.185 8.589 1.00 57.12 79 GLY A O 1
ATOM 593 N N . TRP A 1 80 ? -16.553 -4.503 9.389 1.00 55.91 80 TRP A N 1
ATOM 594 C CA . TRP A 1 80 ? -15.582 -4.116 10.409 1.00 55.91 80 TRP A CA 1
ATOM 595 C C . TRP A 1 80 ? -15.492 -5.267 11.432 1.00 55.91 80 TRP A C 1
ATOM 597 O O . TRP A 1 80 ? -16.549 -5.730 11.868 1.00 55.91 80 TRP A O 1
ATOM 607 N N . PRO A 1 81 ? -14.296 -5.787 11.782 1.00 64.19 81 PRO A N 1
ATOM 608 C CA . PRO A 1 81 ? -12.975 -5.143 11.743 1.00 64.19 81 PRO A CA 1
ATOM 609 C C . PRO A 1 81 ? -12.009 -5.650 10.649 1.00 64.19 81 PRO A C 1
ATOM 611 O O . PRO A 1 81 ? -10.811 -5.387 10.736 1.00 64.19 81 PRO A O 1
ATOM 614 N N . ILE A 1 82 ? -12.475 -6.394 9.643 1.00 68.62 82 ILE A N 1
ATOM 615 C CA . ILE A 1 82 ? -11.586 -7.067 8.673 1.00 68.62 82 ILE A CA 1
ATOM 616 C C . ILE A 1 82 ? -10.983 -6.066 7.674 1.00 68.62 82 ILE A C 1
ATOM 618 O O . ILE A 1 82 ? -9.818 -6.182 7.305 1.00 68.62 82 ILE A O 1
ATOM 622 N N . HIS A 1 83 ? -11.748 -5.038 7.295 1.00 71.75 83 HIS A N 1
ATOM 623 C CA . HIS A 1 83 ? -11.341 -4.009 6.328 1.00 71.75 83 HIS A CA 1
ATOM 624 C C . HIS A 1 83 ? -9.986 -3.337 6.638 1.00 71.75 83 HIS A C 1
ATOM 626 O O . HIS A 1 83 ? 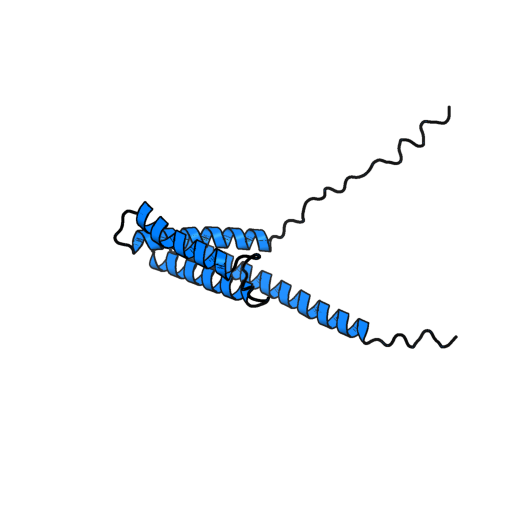-9.097 -3.404 5.786 1.00 71.75 83 HIS A O 1
ATOM 632 N N . PRO A 1 84 ? -9.735 -2.791 7.849 1.00 75.56 84 PRO A N 1
ATOM 633 C CA . PRO A 1 84 ? -8.428 -2.223 8.151 1.00 75.56 84 PRO A CA 1
ATOM 634 C C . PRO A 1 84 ? -7.322 -3.279 8.125 1.00 75.56 84 PRO A C 1
ATOM 636 O O . PRO A 1 84 ? -6.225 -2.980 7.677 1.00 75.56 84 PRO A O 1
ATOM 639 N N . VAL A 1 85 ? -7.569 -4.515 8.567 1.00 80.44 85 VAL A N 1
ATOM 640 C CA . VAL A 1 85 ? -6.534 -5.566 8.559 1.00 80.44 85 VAL A CA 1
ATOM 641 C C . VAL A 1 85 ? -6.063 -5.850 7.133 1.00 80.44 85 VAL A C 1
ATOM 643 O O . VAL A 1 85 ? -4.860 -5.879 6.888 1.00 80.44 85 VAL A O 1
ATOM 646 N N . VAL A 1 86 ? -6.998 -5.979 6.189 1.00 81.75 86 VAL A N 1
ATOM 647 C CA . VAL A 1 86 ? -6.685 -6.198 4.770 1.00 81.75 86 VAL A CA 1
ATOM 648 C C . VAL A 1 86 ? -5.859 -5.040 4.203 1.00 81.75 86 VAL A C 1
ATOM 650 O O . VAL A 1 86 ? -4.852 -5.287 3.543 1.00 81.75 86 VAL A O 1
ATOM 653 N N . ALA A 1 87 ? -6.211 -3.790 4.525 1.00 83.94 87 ALA A N 1
ATOM 654 C CA . ALA A 1 87 ? -5.445 -2.618 4.096 1.00 83.94 87 ALA A CA 1
ATOM 655 C C . ALA A 1 87 ? -3.991 -2.642 4.606 1.00 83.94 87 ALA A C 1
ATOM 657 O O . ALA A 1 87 ? -3.064 -2.427 3.830 1.00 83.94 87 ALA A O 1
ATOM 658 N N . HIS A 1 88 ? -3.761 -2.979 5.880 1.00 88.69 88 HIS A N 1
ATOM 659 C CA . HIS A 1 88 ? -2.398 -3.068 6.421 1.00 88.69 88 HIS A CA 1
ATOM 660 C C . HIS A 1 88 ? -1.584 -4.192 5.773 1.00 88.69 88 HIS A C 1
ATOM 662 O O . HIS A 1 88 ? -0.403 -4.000 5.494 1.00 88.69 88 HIS A O 1
ATOM 668 N N . VAL A 1 89 ? -2.201 -5.346 5.492 1.00 89.62 89 VAL A N 1
ATOM 669 C CA . VAL A 1 89 ? -1.537 -6.433 4.753 1.00 89.62 89 VAL A CA 1
ATOM 670 C C . VAL A 1 89 ? -1.120 -5.952 3.364 1.00 89.62 89 VAL A C 1
ATOM 672 O O . VAL A 1 89 ? 0.017 -6.174 2.959 1.00 89.62 89 VAL A O 1
ATOM 675 N N . LEU A 1 90 ? -1.995 -5.230 2.662 1.00 89.69 90 LEU A N 1
ATOM 676 C CA . LEU A 1 90 ? -1.683 -4.637 1.360 1.00 89.69 90 LEU A CA 1
ATOM 677 C C . LEU A 1 90 ? -0.541 -3.618 1.451 1.00 89.69 90 LEU A C 1
ATOM 679 O O . LEU A 1 90 ? 0.356 -3.640 0.613 1.00 89.69 90 LEU A O 1
ATOM 683 N N . PHE A 1 91 ? -0.501 -2.785 2.492 1.00 91.19 91 PHE A N 1
ATOM 684 C CA . PHE A 1 91 ? 0.621 -1.867 2.698 1.00 91.19 91 PHE A CA 1
ATOM 685 C C . PHE A 1 91 ? 1.945 -2.604 2.926 1.00 91.19 91 PHE A C 1
ATOM 687 O O . PHE A 1 91 ? 2.957 -2.219 2.344 1.00 91.19 91 PHE A O 1
ATOM 694 N N . LEU A 1 92 ? 1.945 -3.707 3.681 1.00 94.44 92 LEU A N 1
ATOM 695 C CA . LEU A 1 92 ? 3.136 -4.551 3.843 1.00 94.44 92 LEU A CA 1
ATOM 696 C C . LEU A 1 92 ? 3.567 -5.211 2.526 1.00 94.44 92 LEU A C 1
ATOM 698 O O . LEU A 1 92 ? 4.764 -5.300 2.252 1.00 94.44 92 LEU A O 1
ATOM 702 N N . VAL A 1 93 ? 2.617 -5.618 1.679 1.00 93.75 93 VAL A N 1
ATOM 703 C CA . VAL A 1 93 ? 2.919 -6.080 0.314 1.00 93.75 93 VAL A CA 1
ATOM 704 C C . VAL A 1 93 ? 3.571 -4.959 -0.501 1.00 93.75 93 VAL A C 1
ATOM 706 O O . VAL A 1 93 ? 4.557 -5.212 -1.187 1.00 93.75 93 VAL A O 1
ATOM 709 N N . GLY A 1 94 ? 3.103 -3.715 -0.376 1.00 91.81 94 GLY A N 1
ATOM 710 C CA . GLY A 1 94 ? 3.741 -2.542 -0.987 1.00 91.81 94 GLY A CA 1
ATOM 711 C C . GLY A 1 94 ? 5.176 -2.306 -0.506 1.00 91.81 94 GLY A C 1
ATOM 712 O O . GLY A 1 94 ? 6.065 -2.051 -1.318 1.00 91.81 94 GLY A O 1
ATOM 713 N N . VAL A 1 95 ? 5.438 -2.473 0.795 1.00 95.44 95 VAL A N 1
ATOM 714 C CA . VAL A 1 95 ? 6.798 -2.418 1.363 1.00 95.44 95 VAL A CA 1
ATOM 715 C C . VAL A 1 95 ? 7.686 -3.497 0.741 1.00 95.44 95 VAL A C 1
ATOM 717 O O . VAL A 1 95 ? 8.790 -3.196 0.285 1.00 95.44 95 VAL A O 1
ATOM 720 N N . ALA A 1 96 ? 7.205 -4.741 0.664 1.00 94.44 96 ALA A N 1
ATOM 721 C CA . ALA A 1 96 ? 7.939 -5.845 0.042 1.00 94.44 96 ALA A CA 1
ATOM 722 C C . ALA A 1 96 ? 8.183 -5.607 -1.460 1.00 94.44 96 ALA A C 1
ATOM 724 O O . ALA A 1 96 ? 9.266 -5.901 -1.979 1.00 94.44 96 ALA A O 1
ATOM 725 N N . ALA A 1 97 ? 7.208 -5.021 -2.157 1.00 92.44 97 ALA A N 1
ATOM 726 C CA . ALA A 1 97 ? 7.325 -4.633 -3.557 1.00 92.44 97 ALA A CA 1
ATOM 727 C C . ALA A 1 97 ? 8.416 -3.567 -3.750 1.00 92.44 97 ALA A C 1
ATOM 729 O O . ALA A 1 97 ? 9.304 -3.746 -4.579 1.00 92.44 97 ALA A O 1
ATOM 730 N N . LEU A 1 98 ? 8.438 -2.505 -2.939 1.00 93.75 98 LEU A N 1
ATOM 731 C CA . LEU A 1 98 ? 9.494 -1.483 -2.997 1.00 93.75 98 LEU A CA 1
ATOM 732 C C . LEU A 1 98 ? 10.872 -2.052 -2.655 1.00 93.75 98 LEU A C 1
ATOM 734 O O . LEU A 1 98 ? 11.851 -1.746 -3.339 1.00 93.75 98 LEU A O 1
ATOM 738 N N . TRP A 1 99 ? 10.950 -2.902 -1.632 1.00 94.69 99 TRP A N 1
ATOM 739 C CA . TRP A 1 99 ? 12.201 -3.525 -1.210 1.00 94.69 99 TRP A CA 1
ATOM 740 C C . TRP A 1 99 ? 12.789 -4.408 -2.315 1.00 94.69 99 TRP A C 1
ATOM 742 O O . TRP A 1 99 ? 13.941 -4.230 -2.705 1.00 94.69 99 TRP A O 1
ATOM 752 N N . SER A 1 100 ? 11.979 -5.301 -2.893 1.00 94.31 100 SER A N 1
ATOM 753 C CA . SER A 1 100 ? 12.383 -6.133 -4.039 1.00 94.31 100 SER A CA 1
ATOM 754 C C . SER A 1 100 ? 12.667 -5.301 -5.296 1.00 94.31 100 SER A C 1
ATOM 756 O O . SER A 1 100 ? 13.565 -5.618 -6.088 1.00 94.31 100 SER A O 1
ATOM 758 N N . ALA A 1 101 ? 11.984 -4.165 -5.453 1.00 91.75 101 ALA A N 1
ATOM 759 C CA . ALA A 1 101 ? 12.280 -3.199 -6.498 1.00 91.75 101 ALA A CA 1
ATOM 760 C C . ALA A 1 101 ? 13.624 -2.472 -6.298 1.00 91.75 101 ALA A C 1
ATOM 762 O O . ALA A 1 101 ? 14.127 -1.878 -7.249 1.00 91.75 101 ALA A O 1
ATOM 763 N N . GLY A 1 102 ? 14.279 -2.605 -5.141 1.00 91.88 102 GLY A N 1
ATOM 764 C CA . GLY A 1 102 ? 15.557 -1.955 -4.821 1.00 91.88 102 GLY A CA 1
ATOM 765 C C . GLY A 1 102 ? 15.400 -0.556 -4.222 1.00 91.88 102 GLY A C 1
ATOM 766 O O . GLY A 1 102 ? 16.388 0.133 -3.992 1.00 91.88 102 GLY A O 1
ATOM 767 N N . HIS A 1 103 ? 14.170 -0.136 -3.924 1.00 92.25 103 HIS A N 1
ATOM 768 C CA . HIS A 1 103 ? 13.850 1.174 -3.364 1.00 92.25 103 HIS A CA 1
ATOM 769 C C . HIS A 1 103 ? 13.748 1.103 -1.832 1.00 92.25 103 HIS A C 1
ATOM 771 O O . HIS A 1 103 ? 12.711 1.417 -1.247 1.00 92.25 103 HIS A O 1
ATOM 777 N N . GLY A 1 104 ? 14.832 0.681 -1.170 1.00 91.94 104 GLY A N 1
ATOM 778 C CA . GLY A 1 104 ? 14.853 0.430 0.280 1.00 91.94 104 GLY A CA 1
ATOM 779 C C . GLY A 1 104 ? 14.475 1.647 1.133 1.00 91.94 104 GLY A C 1
ATOM 780 O O . GLY A 1 104 ? 13.761 1.508 2.123 1.00 91.94 104 GLY A O 1
ATOM 781 N N . TRP A 1 105 ? 14.872 2.853 0.713 1.00 94.31 105 TRP A N 1
ATOM 782 C CA . TRP A 1 105 ? 14.498 4.097 1.398 1.00 94.31 105 TRP A CA 1
ATOM 783 C C . TRP A 1 105 ? 12.980 4.340 1.389 1.00 94.31 105 TRP A C 1
ATOM 785 O O . TRP A 1 105 ? 12.380 4.587 2.435 1.00 94.31 105 TRP A O 1
ATOM 795 N N . LEU A 1 106 ? 12.337 4.205 0.222 1.00 92.50 106 LEU A N 1
ATOM 796 C CA . LEU A 1 106 ? 10.883 4.349 0.087 1.00 92.50 106 LEU A CA 1
ATOM 797 C C . LEU A 1 106 ? 10.138 3.246 0.849 1.00 92.50 106 LEU A C 1
ATOM 799 O O . LEU A 1 106 ? 9.133 3.525 1.501 1.00 92.50 106 LEU A O 1
ATOM 803 N N . ALA A 1 107 ? 10.659 2.014 0.816 1.00 92.88 107 ALA A N 1
ATOM 804 C CA . ALA A 1 107 ? 10.120 0.899 1.588 1.00 92.88 107 ALA A CA 1
ATOM 805 C C . ALA A 1 107 ? 10.144 1.196 3.098 1.00 92.88 107 ALA A C 1
ATOM 807 O O . ALA A 1 107 ? 9.152 0.959 3.784 1.00 92.88 107 ALA A O 1
ATOM 808 N N . GLY A 1 108 ? 11.241 1.772 3.605 1.00 93.25 108 GLY A N 1
ATOM 809 C CA . GLY A 1 108 ? 11.374 2.179 5.005 1.00 93.25 108 GLY A CA 1
ATOM 810 C C . GLY A 1 108 ? 10.351 3.239 5.418 1.00 93.25 108 GLY A C 1
ATOM 811 O O . GLY A 1 108 ? 9.679 3.075 6.435 1.00 93.25 108 GLY A O 1
ATOM 812 N N . ILE A 1 109 ? 10.165 4.287 4.606 1.00 95.25 109 ILE A N 1
ATOM 813 C CA . ILE A 1 109 ? 9.154 5.328 4.870 1.00 95.25 109 ILE A CA 1
ATOM 814 C C . ILE A 1 109 ? 7.749 4.720 4.903 1.00 95.25 109 ILE A C 1
ATOM 816 O O . ILE A 1 109 ? 6.997 4.943 5.854 1.00 95.25 109 ILE A O 1
ATOM 820 N N . MET A 1 110 ? 7.397 3.925 3.890 1.00 94.62 110 MET A N 1
ATOM 821 C CA . MET A 1 110 ? 6.086 3.281 3.812 1.00 94.62 110 MET A CA 1
ATOM 822 C C . MET A 1 110 ? 5.849 2.342 5.002 1.00 94.62 110 MET A C 1
ATOM 824 O O . MET A 1 110 ? 4.748 2.323 5.553 1.00 94.62 110 MET A O 1
ATOM 828 N N . LEU A 1 111 ? 6.878 1.615 5.450 1.00 95.69 111 LEU A N 1
ATOM 829 C CA . LEU A 1 111 ? 6.804 0.752 6.627 1.00 95.69 111 LEU A CA 1
ATOM 830 C C . LEU A 1 111 ? 6.513 1.556 7.898 1.00 95.69 111 LEU A C 1
ATOM 832 O O . LEU A 1 111 ? 5.601 1.201 8.641 1.00 95.69 111 LEU A O 1
ATOM 836 N N . VAL A 1 112 ? 7.231 2.659 8.128 1.00 96.19 112 VAL A N 1
ATOM 837 C CA . VAL A 1 112 ? 7.004 3.533 9.292 1.00 96.19 112 VAL A CA 1
ATOM 838 C C . VAL A 1 112 ? 5.578 4.081 9.288 1.00 96.19 112 VAL A C 1
ATOM 840 O O . VAL A 1 112 ? 4.876 3.971 10.292 1.00 96.19 112 VAL A O 1
ATOM 843 N N . LEU A 1 113 ? 5.110 4.606 8.153 1.00 93.06 113 LEU A N 1
ATOM 844 C CA . LEU A 1 113 ? 3.740 5.115 8.022 1.00 93.06 113 LEU A CA 1
ATOM 845 C C . LEU A 1 113 ? 2.694 4.016 8.258 1.00 93.06 113 LEU A C 1
ATOM 847 O O . LEU A 1 113 ? 1.682 4.255 8.919 1.00 93.06 113 LEU A O 1
ATOM 851 N N . THR A 1 114 ? 2.959 2.799 7.778 1.00 92.44 114 THR A N 1
ATOM 852 C CA . THR A 1 114 ? 2.090 1.635 8.002 1.00 92.44 114 THR A CA 1
ATOM 853 C C . THR A 1 114 ? 2.000 1.305 9.489 1.00 92.44 114 THR A C 1
ATOM 855 O O . THR A 1 114 ? 0.897 1.123 10.000 1.00 92.44 114 THR A O 1
ATOM 858 N N . LEU A 1 115 ? 3.127 1.287 10.209 1.00 93.75 115 LEU A N 1
ATOM 859 C CA . LEU A 1 115 ? 3.156 1.035 11.654 1.00 93.75 115 LEU A CA 1
ATOM 860 C C . LEU A 1 115 ? 2.391 2.106 12.440 1.00 93.75 115 LEU A C 1
ATOM 862 O O . LEU A 1 115 ? 1.598 1.765 13.316 1.00 93.75 115 LEU A O 1
ATOM 866 N N . VAL A 1 116 ? 2.564 3.386 12.095 1.00 92.44 116 VAL A N 1
ATOM 867 C CA . VAL A 1 116 ? 1.791 4.484 12.704 1.00 92.44 116 VAL A CA 1
ATOM 868 C C . VAL A 1 116 ? 0.291 4.271 12.483 1.00 92.44 116 VAL A C 1
ATOM 870 O O . VAL A 1 116 ? -0.494 4.401 13.423 1.00 92.44 116 VAL A O 1
ATOM 873 N N . SER A 1 117 ? -0.110 3.871 11.274 1.00 88.75 117 SER A N 1
ATOM 874 C CA . SER A 1 117 ? -1.513 3.587 10.951 1.00 88.75 117 SER A CA 1
ATOM 875 C C . SER A 1 117 ? -2.076 2.414 11.764 1.00 88.75 117 SER A C 1
ATOM 877 O O . SER A 1 117 ? -3.170 2.528 12.329 1.00 88.75 117 SER A O 1
ATOM 879 N N . VAL A 1 118 ? -1.298 1.334 11.936 1.00 89.00 118 VAL A N 1
ATOM 880 C CA . VAL A 1 118 ? -1.670 0.189 12.790 1.00 89.00 118 VAL A CA 1
ATOM 881 C C . VAL A 1 118 ? -1.934 0.649 14.219 1.00 89.00 118 VAL A C 1
ATOM 883 O O . VAL A 1 118 ? -2.976 0.304 14.781 1.00 89.00 118 VAL A O 1
ATOM 886 N N . VAL A 1 119 ? -1.021 1.437 14.795 1.00 89.31 119 VAL A N 1
ATOM 887 C CA . VAL A 1 119 ? -1.128 1.929 16.177 1.00 89.31 119 VAL A CA 1
ATOM 888 C C . VAL A 1 119 ? -2.359 2.817 16.343 1.00 89.31 119 VAL A C 1
ATOM 890 O O . VAL A 1 119 ? -3.159 2.588 17.248 1.00 89.31 119 VAL A O 1
ATOM 893 N N . MET A 1 120 ? -2.579 3.779 15.441 1.00 86.94 120 MET A N 1
ATOM 894 C CA . MET A 1 120 ? -3.765 4.646 15.489 1.00 86.94 120 MET A CA 1
ATOM 895 C C . MET A 1 120 ? -5.070 3.847 15.392 1.00 86.94 120 MET A C 1
ATOM 897 O O . MET A 1 120 ? -6.045 4.146 16.086 1.00 86.94 120 MET A O 1
ATOM 901 N N . ASN A 1 121 ? -5.107 2.826 14.533 1.00 85.88 121 ASN A N 1
ATOM 902 C CA . ASN A 1 121 ? -6.288 1.987 14.374 1.00 85.88 121 ASN A CA 1
ATOM 903 C C . ASN A 1 121 ? -6.516 1.069 15.586 1.00 85.88 121 ASN A C 1
ATOM 905 O O . ASN A 1 121 ? -7.665 0.803 15.934 1.00 85.88 121 ASN A O 1
ATOM 909 N N . TRP A 1 122 ? -5.452 0.614 16.252 1.00 84.56 122 TRP A N 1
ATOM 910 C CA . TRP A 1 122 ? -5.538 -0.115 17.520 1.00 84.56 122 TRP A CA 1
ATOM 911 C C . TRP A 1 122 ? -6.124 0.747 18.639 1.00 84.56 122 TRP A C 1
ATOM 913 O O . TRP A 1 122 ? -7.122 0.352 19.235 1.00 84.56 122 TRP A O 1
ATOM 923 N N . LEU A 1 123 ? -5.605 1.963 18.833 1.00 85.44 123 LEU A N 1
ATOM 924 C CA . LEU A 1 123 ? -6.105 2.892 19.855 1.00 85.44 123 LEU A CA 1
ATOM 925 C C . LEU A 1 123 ? -7.608 3.173 19.690 1.00 85.44 123 LEU A C 1
ATOM 927 O O . LEU A 1 123 ? -8.371 3.111 20.651 1.00 85.44 123 LEU A O 1
ATOM 931 N N . LYS A 1 124 ? -8.071 3.373 18.449 1.00 80.56 124 LYS A N 1
ATOM 932 C CA . LYS A 1 124 ? -9.505 3.536 18.156 1.00 80.56 124 LYS A CA 1
ATOM 933 C C . LYS A 1 124 ? -10.348 2.312 18.499 1.00 80.56 124 LYS A C 1
ATOM 935 O O . LYS A 1 124 ? -11.501 2.451 18.904 1.00 80.56 124 LYS A O 1
ATOM 940 N N . ARG A 1 125 ? -9.821 1.104 18.284 1.00 79.25 125 ARG A N 1
ATOM 941 C CA . ARG A 1 125 ? -10.532 -0.132 18.640 1.00 79.25 125 ARG A CA 1
ATOM 942 C C . ARG A 1 125 ? -10.715 -0.230 20.152 1.00 79.25 125 ARG A C 1
ATOM 944 O O . ARG A 1 125 ? -11.806 -0.600 20.585 1.00 79.25 125 ARG A O 1
ATOM 951 N N . ASP A 1 126 ? -9.704 0.158 20.924 1.00 79.75 126 ASP A N 1
ATOM 952 C CA . ASP A 1 126 ? -9.747 0.137 22.389 1.00 79.75 126 ASP A CA 1
ATOM 953 C C . ASP A 1 126 ? -10.734 1.169 22.955 1.00 79.75 126 ASP A C 1
ATOM 955 O O . ASP A 1 126 ? -11.502 0.857 23.871 1.00 79.75 126 ASP A O 1
ATOM 959 N N . GLU A 1 127 ? -10.801 2.366 22.365 1.00 79.50 127 GLU A N 1
ATOM 960 C CA . GLU A 1 127 ? -11.803 3.386 22.706 1.00 79.50 127 GLU A CA 1
ATOM 961 C C . GLU A 1 127 ? -13.234 2.885 22.464 1.00 79.50 127 GLU A C 1
ATOM 963 O O . GLU A 1 127 ? -14.104 3.007 23.333 1.00 79.50 127 GLU A O 1
ATOM 968 N N . LEU A 1 128 ? -13.482 2.268 21.304 1.00 75.56 128 LEU A N 1
ATOM 969 C CA . LEU A 1 128 ? -14.796 1.722 20.952 1.00 75.56 128 LEU A CA 1
ATOM 970 C C . LEU A 1 128 ? -15.192 0.554 21.865 1.00 75.56 128 LEU A C 1
ATOM 972 O O . LEU A 1 128 ? -16.345 0.471 22.297 1.00 75.56 128 LEU A O 1
ATOM 976 N N . ALA A 1 129 ? -14.244 -0.324 22.200 1.00 79.38 129 ALA A N 1
ATOM 977 C CA . ALA A 1 129 ? -14.467 -1.423 23.135 1.00 79.38 129 ALA A CA 1
ATOM 978 C C . ALA A 1 129 ? -14.797 -0.903 24.546 1.00 79.38 129 ALA A C 1
ATOM 980 O O . ALA A 1 129 ? -15.769 -1.347 25.163 1.00 79.38 129 ALA A O 1
ATOM 981 N N . SER A 1 130 ? -14.049 0.092 25.025 1.00 77.00 130 SER A N 1
ATOM 982 C CA . SER A 1 130 ? -14.253 0.720 26.336 1.00 77.00 130 SER A CA 1
ATOM 983 C C . SER A 1 130 ? -15.603 1.440 26.425 1.00 77.00 130 SER A C 1
ATOM 985 O O . SER A 1 130 ? -16.342 1.277 27.401 1.00 77.00 130 SER A O 1
ATOM 987 N N . GLY A 1 131 ? -15.982 2.175 25.373 1.00 74.50 131 GLY A N 1
ATOM 988 C CA . GLY A 1 131 ? -17.281 2.843 25.268 1.00 74.50 131 GLY A CA 1
ATOM 989 C C . GLY A 1 131 ? -18.457 1.863 25.267 1.00 74.50 131 GLY A C 1
ATOM 990 O O . GLY A 1 131 ? -19.446 2.081 25.972 1.00 74.50 131 GLY A O 1
ATOM 991 N N . ALA A 1 132 ? -18.339 0.737 24.556 1.00 76.56 132 ALA A N 1
ATOM 992 C CA . ALA A 1 132 ? -19.368 -0.304 24.537 1.00 76.56 132 ALA A CA 1
ATOM 993 C C . ALA A 1 132 ? -19.577 -0.944 25.923 1.00 76.56 132 ALA A C 1
ATOM 995 O O . ALA A 1 132 ? -20.718 -1.175 26.340 1.00 76.56 132 ALA A O 1
ATOM 996 N N . VAL A 1 133 ? -18.496 -1.186 26.675 1.00 76.31 133 VAL A N 1
ATOM 997 C CA . VAL A 1 133 ? -18.564 -1.698 28.055 1.00 76.31 133 VAL A CA 1
ATOM 998 C C . VAL A 1 133 ? -19.224 -0.677 28.990 1.00 76.31 133 VAL A C 1
ATOM 1000 O O . VAL A 1 133 ? -20.122 -1.042 29.757 1.00 76.31 133 VAL A O 1
ATOM 1003 N N . ALA A 1 134 ? -18.857 0.604 28.887 1.00 75.06 134 ALA A N 1
ATOM 1004 C CA . ALA A 1 134 ? -19.452 1.687 29.676 1.00 75.06 134 ALA A CA 1
ATOM 1005 C C . ALA A 1 134 ? -20.949 1.891 29.372 1.00 75.06 134 ALA A C 1
ATOM 1007 O O . ALA A 1 134 ? -21.765 2.092 30.275 1.00 75.06 134 ALA A O 1
ATOM 1008 N N . GLN A 1 135 ? -21.354 1.781 28.107 1.00 75.38 135 GLN A N 1
ATOM 1009 C CA . GLN A 1 135 ? -22.760 1.882 27.721 1.00 75.38 135 GLN A CA 1
ATOM 1010 C C . GLN A 1 135 ? -23.569 0.672 28.219 1.00 75.38 135 GLN A C 1
ATOM 1012 O O . GLN A 1 135 ? -24.696 0.829 28.704 1.00 75.38 135 GLN A O 1
ATOM 1017 N N . ARG A 1 136 ? -22.990 -0.536 28.174 1.00 73.00 136 ARG A N 1
ATOM 1018 C CA . ARG A 1 136 ? -23.617 -1.760 28.699 1.00 73.00 136 ARG A CA 1
ATOM 1019 C C . ARG A 1 136 ? -23.815 -1.700 30.214 1.00 73.00 136 ARG A C 1
ATOM 1021 O O . ARG A 1 136 ? -24.863 -2.133 30.695 1.00 73.00 136 ARG A O 1
ATOM 1028 N N . SER A 1 137 ? -22.859 -1.143 30.962 1.00 74.62 137 SER A N 1
ATOM 1029 C CA . SER A 1 137 ? -22.983 -0.968 32.416 1.00 74.62 137 SER A CA 1
ATOM 1030 C C . SER A 1 137 ? -24.058 0.063 32.780 1.00 74.62 137 SER A C 1
ATOM 1032 O O . SER A 1 137 ? -24.869 -0.186 33.674 1.00 74.62 137 SER A O 1
ATOM 1034 N N . LYS A 1 138 ? -24.160 1.167 32.024 1.00 73.50 138 LYS A N 1
ATOM 1035 C CA . LYS A 1 138 ? -25.215 2.181 32.196 1.00 73.50 138 LYS A CA 1
ATOM 1036 C C . LYS A 1 138 ? -26.611 1.618 31.915 1.00 73.50 138 LYS A C 1
ATOM 1038 O O . LYS A 1 138 ? -27.532 1.892 32.676 1.00 73.50 138 LYS A O 1
ATOM 1043 N N . ARG A 1 139 ? -26.762 0.779 30.881 1.00 70.06 139 ARG A N 1
ATOM 1044 C CA . ARG A 1 139 ? -28.041 0.130 30.523 1.00 70.06 139 ARG A CA 1
ATOM 1045 C C . ARG A 1 139 ? -28.470 -0.961 31.512 1.00 70.06 139 ARG A C 1
ATOM 1047 O O . ARG A 1 139 ? -29.655 -1.251 31.613 1.00 70.06 139 ARG A O 1
ATOM 1054 N N . ARG A 1 140 ? -27.521 -1.567 32.238 1.00 64.56 140 ARG A N 1
ATOM 1055 C CA . ARG A 1 140 ? -27.791 -2.563 33.290 1.00 64.56 140 ARG A CA 1
ATOM 1056 C C . ARG A 1 140 ? -28.109 -1.965 34.659 1.00 64.56 140 ARG A C 1
ATOM 1058 O O . ARG A 1 140 ? -28.552 -2.717 35.522 1.00 64.56 140 ARG A O 1
ATOM 1065 N N . ARG A 1 141 ? -27.917 -0.658 34.890 1.00 60.56 141 ARG A N 1
ATOM 1066 C CA . ARG A 1 141 ? -28.424 -0.028 36.119 1.00 60.56 141 ARG A CA 1
ATOM 1067 C C . ARG A 1 141 ? -29.955 -0.058 36.069 1.00 60.56 141 ARG A C 1
ATOM 1069 O O . ARG A 1 141 ? -30.525 0.589 35.190 1.00 60.56 141 ARG A O 1
ATOM 1076 N N . PRO A 1 142 ? -30.634 -0.795 36.965 1.00 56.59 142 PRO A N 1
ATOM 1077 C CA . PRO A 1 142 ? -32.082 -0.856 36.942 1.00 56.59 142 PRO A CA 1
ATOM 1078 C C . PRO A 1 142 ? -32.614 0.538 37.265 1.00 56.59 142 PRO A C 1
ATOM 1080 O O . PRO A 1 142 ? -32.214 1.158 38.253 1.00 56.59 142 PRO A O 1
ATOM 1083 N N . ALA A 1 143 ? -33.544 1.024 36.447 1.00 60.28 143 ALA A N 1
ATOM 1084 C CA . ALA A 1 143 ? -34.311 2.247 36.674 1.00 60.28 143 ALA A CA 1
ATOM 1085 C C . ALA A 1 143 ? -35.285 2.115 37.873 1.00 60.28 143 ALA A C 1
ATOM 1087 O O . ALA A 1 143 ? -36.381 2.658 37.860 1.00 60.28 143 ALA A O 1
ATOM 1088 N N . GLY A 1 144 ? -34.907 1.362 38.909 1.00 57.91 144 GLY A N 1
ATOM 1089 C CA . GLY A 1 144 ? -35.775 0.927 40.003 1.00 57.91 144 GLY A CA 1
ATOM 1090 C C . GLY A 1 144 ? -35.667 1.750 41.285 1.00 57.91 144 GLY A C 1
ATOM 1091 O O . GLY A 1 144 ? -36.302 1.400 42.268 1.00 57.91 144 GLY A O 1
ATOM 1092 N N . ARG A 1 145 ? -34.882 2.838 41.321 1.00 57.72 145 ARG A N 1
ATOM 1093 C CA . ARG A 1 145 ? -34.684 3.638 42.551 1.00 57.72 145 ARG A CA 1
ATOM 1094 C C . ARG A 1 145 ? -35.397 4.995 42.563 1.00 57.72 145 ARG A C 1
ATOM 1096 O O . ARG A 1 145 ? -35.025 5.866 43.341 1.00 57.72 145 ARG A O 1
ATOM 1103 N N . ARG A 1 146 ? -36.389 5.194 41.687 1.00 57.88 146 ARG A N 1
ATOM 1104 C CA . ARG A 1 146 ? -37.250 6.396 41.674 1.00 57.88 146 ARG A CA 1
ATOM 1105 C C . ARG A 1 146 ? -38.736 6.121 41.940 1.00 57.88 146 ARG A C 1
ATOM 1107 O O . ARG A 1 146 ? -39.497 7.073 41.980 1.00 57.88 146 ARG A O 1
ATOM 1114 N N . ALA A 1 147 ? -39.132 4.870 42.183 1.00 52.88 147 ALA A N 1
ATOM 1115 C CA . ALA A 1 147 ? -40.523 4.496 42.472 1.00 52.88 147 ALA A CA 1
ATOM 1116 C C . ALA A 1 147 ? -40.814 4.271 43.974 1.00 52.88 147 ALA A C 1
ATOM 1118 O O . ALA A 1 147 ? -41.770 3.590 44.317 1.00 52.88 147 ALA A O 1
ATOM 1119 N N . ALA A 1 148 ? -39.984 4.817 44.867 1.00 51.62 148 ALA A N 1
ATOM 1120 C CA . ALA A 1 148 ? -40.238 4.824 46.307 1.00 51.62 148 ALA A CA 1
ATOM 1121 C C . ALA A 1 148 ? -40.094 6.264 46.818 1.00 51.62 148 ALA A C 1
ATOM 1123 O O . ALA A 1 148 ? -39.054 6.656 47.350 1.00 51.62 148 ALA A O 1
ATOM 1124 N N . ARG A 1 149 ? -41.107 7.077 46.529 1.00 47.53 149 ARG A N 1
ATOM 1125 C CA . ARG A 1 149 ? -41.437 8.298 47.264 1.00 47.53 149 ARG A CA 1
ATOM 1126 C C . ARG A 1 149 ? -42.879 8.176 47.708 1.00 47.53 149 ARG A C 1
ATOM 1128 O O . ARG A 1 149 ? -43.661 7.628 46.901 1.00 47.53 149 ARG A O 1
#

Radius of gyration: 25.11 Å; chains: 1; bounding box: 57×64×69 Å

Foldseek 3Di:
DPDPPVVPPPPPPPPPPPPPDDVLVVLLVVLVVLLLVLQLLLQQQPPPDDSVVSSCVRNVVVVVVCCQDQNPPHPNDDDPPVNLVVSLVSLLVSLVSCVVSVNPVSSVVSVVSSVVSVVVVVVVVVVVVVVVVVVVVVVPPPPPPPPPD